Protein AF-A0A349VKF0-F1 (afdb_monomer)

pLDDT: mean 72.33, std 15.46, range [43.78, 94.38]

Sequence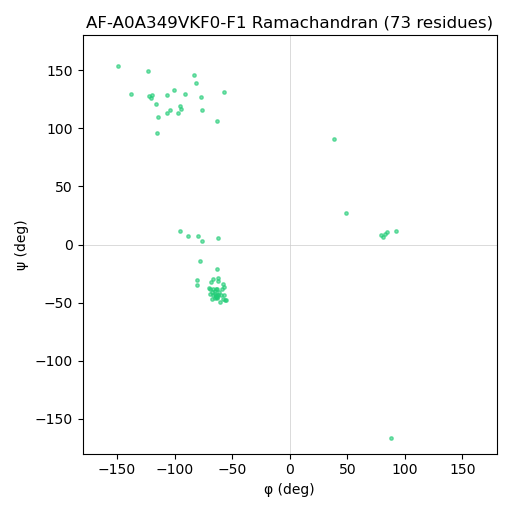 (75 aa):
MLVACDYGPVGNGRQIELAVAGMVAAGHRVCVVLLSSGGGLATRLQAVGATVCVVNERSAVRVLVTFHVAKIIGN

Structure (mmCIF, N/CA/C/O backbone):
data_AF-A0A349VKF0-F1
#
_entry.id   AF-A0A349VKF0-F1
#
loop_
_atom_site.group_PDB
_atom_site.id
_atom_site.type_symbol
_atom_site.label_atom_id
_atom_site.label_alt_id
_atom_site.label_comp_id
_atom_site.label_asym_id
_atom_site.label_entity_id
_atom_site.label_seq_id
_atom_site.pdbx_PDB_ins_code
_atom_site.Cartn_x
_atom_site.Cartn_y
_atom_site.Cartn_z
_atom_site.occupancy
_atom_site.B_iso_or_equiv
_atom_site.auth_seq_i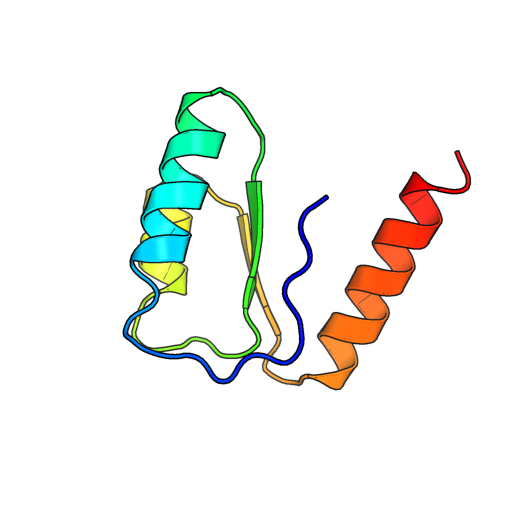d
_atom_site.auth_comp_id
_atom_site.auth_asym_id
_atom_site.auth_atom_id
_atom_site.pdbx_PDB_model_num
ATOM 1 N N . MET A 1 1 ? -9.155 -10.589 3.262 1.00 47.00 1 MET A N 1
ATOM 2 C CA . MET A 1 1 ? -7.775 -10.789 2.773 1.00 47.00 1 MET A CA 1
ATOM 3 C C . MET A 1 1 ? -7.796 -10.726 1.252 1.00 47.00 1 MET A C 1
ATOM 5 O O . MET A 1 1 ? -8.500 -11.529 0.660 1.00 47.00 1 MET A O 1
ATOM 9 N N . LEU A 1 2 ? -7.116 -9.753 0.633 1.00 48.25 2 LEU A N 1
ATOM 10 C CA . LEU A 1 2 ? -7.078 -9.589 -0.826 1.00 48.25 2 LEU A CA 1
ATOM 11 C C . LEU A 1 2 ? -5.701 -10.023 -1.338 1.00 48.25 2 LEU A C 1
ATOM 13 O O . LEU A 1 2 ? -4.696 -9.399 -1.009 1.00 48.25 2 LEU A O 1
ATOM 17 N N . VAL A 1 3 ? -5.661 -11.118 -2.096 1.00 51.44 3 VAL A N 1
ATOM 18 C CA . VAL A 1 3 ? -4.437 -11.657 -2.700 1.00 51.44 3 VAL A CA 1
ATOM 19 C C . VAL A 1 3 ? -4.584 -11.538 -4.208 1.00 51.44 3 VAL A C 1
ATOM 21 O O . VAL A 1 3 ? -5.387 -12.243 -4.809 1.00 51.44 3 VAL A O 1
ATOM 24 N N . ALA A 1 4 ? -3.817 -10.639 -4.819 1.00 53.16 4 ALA A N 1
ATOM 25 C CA . ALA A 1 4 ? -3.669 -10.591 -6.266 1.00 53.16 4 ALA A CA 1
ATOM 26 C C . ALA A 1 4 ? -2.380 -11.334 -6.633 1.00 53.16 4 ALA A C 1
ATOM 28 O O . ALA A 1 4 ? -1.283 -10.914 -6.266 1.00 53.16 4 ALA A O 1
ATOM 29 N N . CYS A 1 5 ? -2.510 -12.463 -7.322 1.00 50.31 5 CYS A N 1
ATOM 30 C CA . CYS A 1 5 ? -1.401 -13.206 -7.911 1.00 50.31 5 CYS A CA 1
ATOM 31 C C . CYS A 1 5 ? -1.668 -13.360 -9.414 1.00 50.31 5 CYS A C 1
ATOM 33 O O . CYS A 1 5 ? -2.819 -13.402 -9.832 1.00 50.31 5 CYS A O 1
ATOM 35 N N . ASP A 1 6 ? -0.597 -13.411 -10.206 1.00 48.47 6 ASP A N 1
ATOM 36 C CA . ASP A 1 6 ? -0.601 -13.768 -11.635 1.00 48.47 6 ASP A CA 1
ATOM 37 C C . ASP A 1 6 ? -1.037 -12.709 -12.673 1.00 48.47 6 ASP A C 1
ATOM 39 O O . ASP A 1 6 ? -1.044 -13.004 -13.866 1.00 48.47 6 ASP A O 1
ATOM 43 N N . TYR A 1 7 ? -1.242 -11.444 -12.292 1.00 53.97 7 TYR A N 1
ATOM 44 C CA . TYR A 1 7 ? -1.374 -10.352 -13.271 1.00 53.97 7 TYR A CA 1
ATOM 45 C C . TYR A 1 7 ? -0.015 -9.707 -13.567 1.00 53.97 7 TYR A C 1
ATOM 47 O O . TYR A 1 7 ? 0.724 -9.337 -12.652 1.00 53.97 7 TYR A O 1
ATOM 55 N N . GLY A 1 8 ? 0.330 -9.574 -14.853 1.00 52.25 8 GLY A N 1
ATOM 56 C CA . GLY A 1 8 ? 1.451 -8.729 -15.265 1.00 52.25 8 GLY A CA 1
ATOM 57 C C . GLY A 1 8 ? 1.202 -7.305 -14.757 1.00 52.25 8 GLY A C 1
ATOM 58 O O . GLY A 1 8 ? 0.080 -6.818 -14.909 1.00 52.25 8 GLY A O 1
ATOM 59 N N . PRO A 1 9 ? 2.174 -6.642 -14.109 1.00 57.94 9 PRO A N 1
ATOM 60 C CA . PRO A 1 9 ? 1.963 -5.288 -13.621 1.00 57.94 9 PRO A CA 1
ATOM 61 C C . PRO A 1 9 ? 1.708 -4.367 -14.820 1.00 57.94 9 PRO A C 1
ATOM 63 O O . PRO A 1 9 ? 2.621 -4.068 -15.585 1.00 57.94 9 PRO A O 1
ATOM 66 N N . VAL A 1 10 ? 0.459 -3.941 -15.005 1.00 52.34 10 VAL A N 1
ATOM 67 C CA . VAL A 1 10 ? 0.095 -2.939 -16.009 1.00 52.34 10 VAL A CA 1
ATOM 68 C C . VAL A 1 10 ? 0.086 -1.575 -15.323 1.00 52.34 10 VAL A C 1
ATOM 70 O O . VAL A 1 10 ? -0.699 -1.328 -14.409 1.00 52.34 10 VAL A O 1
ATOM 73 N N . GLY A 1 11 ? 0.974 -0.682 -15.760 1.00 66.94 11 GLY A N 1
ATOM 74 C CA . GLY A 1 11 ? 1.072 0.686 -15.249 1.00 66.94 11 GLY A CA 1
ATOM 75 C C . GLY A 1 11 ? 1.987 0.855 -14.028 1.00 66.94 11 GLY A C 1
ATOM 76 O O . GLY A 1 11 ? 2.797 -0.001 -13.692 1.00 66.94 11 GLY A O 1
ATOM 77 N N . ASN A 1 12 ? 1.886 2.012 -13.372 1.00 76.12 12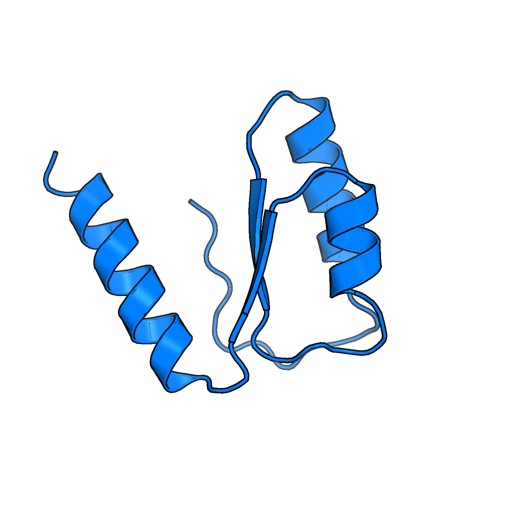 ASN A N 1
ATOM 78 C CA . ASN A 1 12 ? 2.825 2.471 -12.335 1.00 76.12 12 ASN A CA 1
ATOM 79 C C . ASN A 1 12 ? 2.392 2.152 -10.888 1.00 76.12 12 ASN A C 1
ATOM 81 O O . ASN A 1 12 ? 2.956 2.715 -9.948 1.00 76.12 12 ASN A O 1
ATOM 85 N N . GLY A 1 13 ? 1.370 1.305 -10.705 1.00 79.00 13 GLY A N 1
ATOM 86 C CA . GLY A 1 13 ? 0.851 0.916 -9.388 1.00 79.00 13 GLY A CA 1
ATOM 87 C C . GLY A 1 13 ? -0.108 1.912 -8.721 1.00 79.00 13 GLY A C 1
ATOM 88 O O . GLY A 1 13 ? -0.522 1.671 -7.589 1.00 79.00 13 GLY A O 1
ATOM 89 N N . ARG A 1 14 ? -0.530 2.992 -9.399 1.00 83.50 14 ARG A N 1
ATOM 90 C CA . ARG A 1 14 ? -1.397 4.034 -8.809 1.00 83.50 14 ARG A CA 1
ATOM 91 C C . ARG A 1 14 ? -2.733 3.520 -8.261 1.00 83.50 14 ARG A C 1
ATOM 93 O O . ARG A 1 14 ? -3.223 4.037 -7.264 1.00 83.50 14 ARG A O 1
ATOM 100 N N . GLN A 1 15 ? -3.321 2.503 -8.887 1.00 84.19 15 GLN A N 1
ATOM 101 C CA . GLN A 1 15 ? -4.555 1.882 -8.390 1.00 84.19 15 GLN A CA 1
ATOM 102 C C . GLN A 1 15 ? -4.347 1.218 -7.022 1.00 84.19 15 GLN A C 1
ATOM 104 O O . GLN A 1 15 ? -5.206 1.321 -6.150 1.00 84.19 15 GLN A O 1
ATOM 109 N N . ILE A 1 16 ? -3.182 0.593 -6.815 1.00 84.31 16 ILE A N 1
ATOM 110 C CA . ILE A 1 16 ? -2.812 -0.024 -5.538 1.00 84.31 16 ILE A CA 1
ATOM 111 C C . ILE A 1 16 ? -2.632 1.068 -4.482 1.00 84.31 16 ILE A C 1
ATOM 113 O O . ILE A 1 16 ? -3.156 0.931 -3.384 1.00 84.31 16 ILE A O 1
ATOM 117 N N . GLU A 1 17 ? -1.966 2.176 -4.820 1.00 87.75 17 GLU A N 1
ATOM 118 C CA . GLU A 1 17 ? -1.826 3.322 -3.907 1.00 87.75 17 GLU A CA 1
ATOM 119 C C . GLU A 1 17 ? -3.182 3.857 -3.439 1.00 87.75 17 GLU A C 1
ATOM 121 O O . GLU A 1 17 ? -3.378 4.045 -2.242 1.00 87.75 17 GLU A O 1
ATOM 126 N N . LEU A 1 18 ? -4.126 4.066 -4.364 1.00 89.50 18 LEU A N 1
ATOM 127 C CA . LEU A 1 18 ? -5.461 4.574 -4.035 1.00 89.50 18 LEU A CA 1
ATOM 128 C C . LEU A 1 18 ? -6.243 3.601 -3.146 1.00 89.50 18 LEU A C 1
ATOM 130 O O . LEU A 1 18 ? -6.843 4.023 -2.158 1.00 89.50 18 LEU A O 1
ATOM 134 N N . ALA A 1 19 ? -6.207 2.304 -3.461 1.00 87.94 19 ALA A N 1
ATOM 135 C CA . ALA A 1 19 ? -6.873 1.286 -2.654 1.00 87.94 19 ALA A CA 1
ATOM 136 C C . ALA A 1 19 ? -6.284 1.212 -1.237 1.00 87.94 19 ALA A C 1
ATOM 138 O O . ALA A 1 19 ? -7.020 1.179 -0.252 1.00 87.94 19 ALA A O 1
ATOM 139 N N . VAL A 1 20 ? -4.954 1.225 -1.126 1.00 89.56 20 VAL A N 1
ATOM 140 C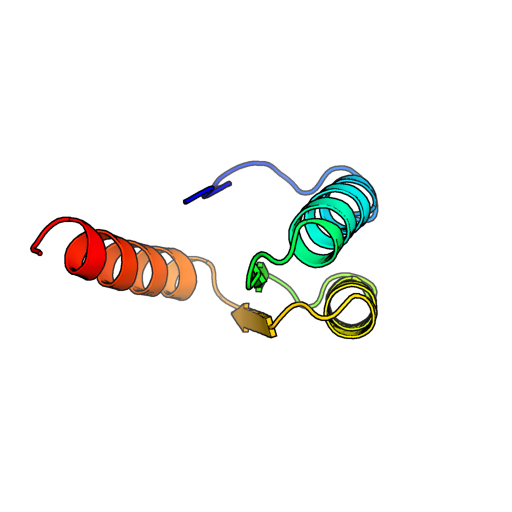 CA . VAL A 1 20 ? -4.246 1.187 0.158 1.00 89.56 20 VAL A CA 1
ATOM 141 C C . VAL A 1 20 ? -4.532 2.436 0.982 1.00 89.56 20 VAL A C 1
ATOM 143 O O . VAL A 1 20 ? -4.868 2.307 2.156 1.00 89.56 20 VAL A O 1
ATOM 146 N N . ALA A 1 21 ? -4.479 3.622 0.375 1.00 91.44 21 ALA A N 1
ATOM 147 C CA . ALA A 1 21 ? -4.803 4.872 1.054 1.00 91.44 21 ALA A CA 1
ATOM 148 C C . ALA A 1 21 ? -6.244 4.873 1.588 1.00 91.44 21 ALA A C 1
ATOM 150 O O . ALA A 1 21 ? -6.464 5.247 2.736 1.00 91.44 21 ALA A O 1
ATOM 151 N N . GLY A 1 22 ? -7.213 4.395 0.799 1.00 92.44 22 GLY A N 1
ATOM 152 C CA . GLY A 1 22 ? -8.603 4.264 1.242 1.00 92.44 22 GLY A CA 1
ATOM 153 C C . GLY A 1 22 ? -8.764 3.301 2.422 1.00 92.44 22 GLY A C 1
ATOM 154 O O . GLY A 1 22 ? -9.447 3.620 3.391 1.00 92.44 22 GLY A O 1
ATOM 155 N N . MET A 1 23 ? -8.088 2.149 2.384 1.00 89.56 23 MET A N 1
ATOM 156 C CA . MET A 1 23 ? -8.115 1.184 3.489 1.00 89.56 23 MET A CA 1
ATOM 157 C C . MET A 1 23 ? -7.474 1.740 4.766 1.00 89.56 23 MET A C 1
ATOM 159 O O . MET A 1 23 ? -8.034 1.563 5.847 1.00 89.56 23 MET A O 1
ATOM 163 N N . VAL A 1 24 ? -6.337 2.433 4.655 1.00 92.31 24 VAL A N 1
ATOM 164 C CA . VAL A 1 24 ? -5.693 3.087 5.806 1.00 92.31 24 VAL A CA 1
ATOM 165 C C . VAL A 1 24 ? -6.584 4.196 6.367 1.00 92.31 24 VAL A C 1
ATOM 167 O O . VAL A 1 24 ? -6.776 4.260 7.578 1.00 92.31 24 VAL A O 1
ATOM 170 N N . ALA A 1 25 ? -7.186 5.027 5.510 1.00 93.56 25 ALA A N 1
ATOM 171 C CA . ALA A 1 25 ? -8.110 6.083 5.928 1.00 93.56 25 ALA A CA 1
ATOM 172 C C . ALA A 1 25 ? -9.363 5.532 6.632 1.00 93.56 25 ALA A C 1
ATOM 174 O O . ALA A 1 25 ? -9.885 6.164 7.545 1.00 93.56 25 ALA A O 1
ATOM 175 N N . ALA A 1 26 ? -9.810 4.331 6.259 1.00 94.38 26 ALA A N 1
ATOM 176 C CA . ALA A 1 26 ? -10.881 3.608 6.941 1.00 94.38 26 ALA A CA 1
ATOM 177 C C . ALA A 1 26 ? -10.440 2.944 8.268 1.00 94.38 26 ALA A C 1
ATOM 179 O O . ALA A 1 26 ? -11.234 2.258 8.907 1.00 94.38 26 ALA A O 1
ATOM 180 N N . GLY A 1 27 ? -9.187 3.131 8.696 1.00 91.88 27 GLY A N 1
ATOM 181 C CA . GLY A 1 27 ? -8.651 2.600 9.951 1.00 91.88 27 GLY A CA 1
ATOM 182 C C . GLY A 1 27 ? -8.150 1.157 9.867 1.00 91.88 27 GLY A C 1
ATOM 183 O O . GLY A 1 27 ? -7.849 0.549 10.895 1.00 91.88 27 GLY A O 1
ATOM 184 N N . HIS A 1 28 ? -8.038 0.581 8.667 1.00 87.12 28 HIS A N 1
ATOM 185 C CA . HIS A 1 28 ? -7.503 -0.766 8.510 1.00 87.12 28 HIS A CA 1
ATOM 186 C C . HIS A 1 28 ? -5.974 -0.769 8.528 1.00 87.12 28 HIS A C 1
ATOM 188 O O . HIS A 1 28 ? -5.310 0.043 7.884 1.00 87.12 28 HIS A O 1
ATOM 194 N N . ARG A 1 29 ? -5.395 -1.766 9.202 1.00 85.81 29 ARG A N 1
ATOM 195 C CA . ARG A 1 29 ? -3.964 -2.056 9.096 1.00 85.81 29 ARG A CA 1
ATOM 196 C C . ARG A 1 29 ? -3.691 -2.770 7.774 1.00 85.81 29 ARG A C 1
ATOM 198 O O . ARG A 1 29 ? -4.144 -3.895 7.573 1.00 85.81 29 ARG A O 1
ATOM 205 N N . VAL A 1 30 ? -2.926 -2.130 6.893 1.00 83.56 30 VAL A N 1
ATOM 206 C CA . VAL A 1 30 ? -2.629 -2.656 5.555 1.00 83.56 30 VAL A CA 1
ATOM 207 C C . VAL A 1 30 ? -1.192 -3.163 5.477 1.00 83.56 30 VAL A C 1
ATOM 209 O O . VAL A 1 30 ? -0.248 -2.448 5.814 1.00 83.56 30 VAL A O 1
ATOM 212 N N . CYS A 1 31 ? -1.030 -4.401 5.008 1.00 83.88 31 CYS A N 1
ATOM 213 C CA . CYS A 1 31 ? 0.264 -5.001 4.706 1.00 83.88 31 CYS A CA 1
ATOM 214 C C . CYS A 1 31 ? 0.307 -5.370 3.220 1.00 83.88 31 CYS A C 1
ATOM 216 O O . CYS A 1 31 ? -0.610 -6.024 2.722 1.00 83.88 31 CYS A O 1
ATOM 218 N N . VAL A 1 32 ? 1.348 -4.938 2.513 1.00 79.88 32 VAL A N 1
ATOM 219 C CA . VAL A 1 32 ? 1.516 -5.154 1.075 1.00 79.88 32 VAL A CA 1
ATOM 220 C C . VAL A 1 32 ? 2.802 -5.925 0.830 1.00 79.88 32 VAL A C 1
ATOM 222 O O . VAL A 1 32 ? 3.880 -5.509 1.249 1.00 79.88 32 VAL A O 1
ATOM 225 N N . VAL A 1 33 ? 2.691 -7.035 0.108 1.00 78.50 33 VAL A N 1
ATOM 226 C CA . VAL A 1 33 ? 3.845 -7.815 -0.337 1.00 78.50 33 VAL A CA 1
ATOM 227 C C . VAL A 1 33 ? 4.063 -7.546 -1.820 1.00 78.50 33 VAL A C 1
ATOM 229 O O . VAL A 1 33 ? 3.203 -7.846 -2.645 1.00 78.50 33 VAL A O 1
ATOM 232 N N . LEU A 1 34 ? 5.203 -6.951 -2.157 1.00 75.44 34 LEU A N 1
ATOM 233 C CA . LEU A 1 34 ? 5.588 -6.640 -3.527 1.00 75.44 34 LEU A CA 1
ATOM 234 C C . LEU A 1 34 ? 6.581 -7.681 -4.037 1.00 75.44 34 LEU A C 1
ATOM 236 O O . LEU A 1 34 ? 7.568 -7.981 -3.376 1.00 75.44 34 LEU A O 1
ATOM 240 N N . LEU A 1 35 ? 6.344 -8.191 -5.242 1.00 73.62 35 LEU A N 1
ATOM 241 C CA . LEU A 1 35 ? 7.221 -9.159 -5.913 1.00 73.62 35 LEU A CA 1
ATOM 242 C C . LEU A 1 35 ? 8.477 -8.537 -6.540 1.00 73.62 35 LEU A C 1
ATOM 244 O O . LEU A 1 35 ? 9.401 -9.237 -6.938 1.00 73.62 35 LEU A O 1
ATOM 248 N N . SER A 1 36 ? 8.495 -7.214 -6.671 1.00 69.31 36 SER A N 1
ATOM 249 C CA . SER A 1 36 ? 9.664 -6.440 -7.076 1.00 69.31 36 SER A CA 1
ATOM 250 C C . SER A 1 36 ? 9.593 -5.072 -6.409 1.00 69.31 36 SER A C 1
ATOM 252 O O . SER A 1 36 ? 8.503 -4.587 -6.098 1.00 69.31 36 SER A O 1
ATOM 254 N N . SER A 1 37 ? 10.743 -4.433 -6.198 1.00 64.12 37 SER A N 1
ATOM 255 C CA . SER A 1 37 ? 10.809 -3.086 -5.615 1.00 64.12 37 SER A CA 1
ATOM 256 C C . SER A 1 37 ? 10.129 -2.020 -6.486 1.00 64.12 37 SER A C 1
ATOM 258 O O . SER A 1 37 ? 9.738 -0.980 -5.959 1.00 64.12 37 SER A O 1
ATOM 260 N N . GLY A 1 38 ? 9.964 -2.299 -7.788 1.00 63.62 38 GLY A N 1
ATOM 261 C CA . GLY A 1 38 ? 9.100 -1.606 -8.746 1.00 63.62 38 GLY A CA 1
ATOM 262 C C . GLY A 1 38 ? 9.036 -0.083 -8.602 1.00 63.62 38 GLY A C 1
ATOM 263 O O . GLY A 1 38 ? 8.159 0.427 -7.911 1.00 63.62 38 GLY A O 1
ATOM 264 N N . GLY A 1 39 ? 9.915 0.651 -9.296 1.00 71.44 39 GLY A N 1
ATOM 265 C CA . GLY A 1 39 ? 9.730 2.070 -9.660 1.00 71.44 39 GLY A CA 1
ATOM 266 C C . GLY A 1 39 ? 9.302 3.052 -8.554 1.00 71.44 39 GLY A C 1
ATOM 267 O O . GLY A 1 39 ? 8.620 4.028 -8.855 1.00 71.44 39 GLY A O 1
ATOM 268 N N . GLY A 1 40 ? 9.627 2.796 -7.282 1.00 83.38 40 GLY A N 1
ATOM 269 C CA . GLY A 1 40 ? 9.247 3.659 -6.151 1.00 83.38 40 GLY A CA 1
ATOM 270 C C . GLY A 1 40 ? 7.832 3.434 -5.598 1.00 83.38 40 GLY A C 1
ATOM 271 O O . GLY A 1 40 ? 7.367 4.202 -4.756 1.00 83.38 40 GLY A O 1
ATOM 272 N N . LEU A 1 41 ? 7.121 2.387 -6.033 1.00 84.31 41 LEU A N 1
ATOM 273 C CA . LEU A 1 41 ? 5.813 2.020 -5.478 1.00 84.31 41 LEU A CA 1
ATOM 274 C C . LEU A 1 41 ? 5.908 1.662 -3.987 1.00 84.31 41 LEU A C 1
ATOM 276 O O . LEU A 1 41 ? 5.069 2.101 -3.207 1.00 84.31 41 LEU A O 1
ATOM 280 N N . ALA A 1 42 ? 6.947 0.929 -3.576 1.00 85.62 42 ALA A N 1
ATOM 281 C CA . ALA A 1 42 ? 7.158 0.568 -2.172 1.00 85.62 42 ALA A CA 1
ATOM 282 C C . ALA A 1 42 ? 7.206 1.804 -1.258 1.00 85.62 42 ALA A C 1
ATOM 284 O O . ALA A 1 42 ? 6.495 1.866 -0.258 1.00 85.62 42 ALA A O 1
ATOM 285 N N . THR A 1 43 ? 7.978 2.820 -1.651 1.00 88.31 43 THR A N 1
ATOM 286 C CA . THR A 1 43 ? 8.107 4.084 -0.916 1.00 88.31 43 THR A CA 1
ATOM 287 C C . THR A 1 43 ? 6.778 4.831 -0.844 1.00 88.31 43 THR A C 1
ATOM 289 O O . THR A 1 43 ? 6.397 5.308 0.221 1.00 88.31 43 THR A O 1
ATOM 292 N N . ARG A 1 44 ? 6.032 4.892 -1.956 1.00 90.06 44 ARG A N 1
ATOM 293 C CA . ARG A 1 44 ? 4.711 5.541 -1.994 1.00 90.06 44 ARG A CA 1
ATOM 294 C C . ARG A 1 44 ? 3.696 4.842 -1.089 1.00 90.06 44 ARG A C 1
ATOM 296 O O . ARG A 1 44 ? 2.927 5.512 -0.410 1.00 90.06 44 ARG A O 1
ATOM 303 N N . LEU A 1 45 ? 3.729 3.512 -1.026 1.00 89.44 45 LEU A N 1
ATOM 304 C CA . LEU A 1 45 ? 2.863 2.721 -0.150 1.00 89.44 45 LEU A CA 1
ATOM 305 C C . LEU A 1 45 ? 3.225 2.866 1.337 1.00 89.44 45 LEU A C 1
ATOM 307 O O . LEU A 1 45 ? 2.336 2.953 2.181 1.00 89.44 45 LEU A O 1
ATOM 311 N N . GLN A 1 46 ? 4.514 2.949 1.665 1.00 89.62 46 GLN A N 1
ATOM 312 C CA . GLN A 1 46 ? 4.957 3.248 3.031 1.00 89.62 46 GLN A CA 1
ATOM 313 C C . GLN A 1 46 ? 4.534 4.658 3.465 1.00 89.62 46 GLN A C 1
ATOM 315 O O . GLN A 1 46 ? 4.075 4.837 4.590 1.00 89.62 46 GLN A O 1
ATOM 320 N N . ALA A 1 47 ? 4.615 5.644 2.564 1.00 92.12 47 ALA A N 1
ATOM 321 C CA . ALA A 1 47 ? 4.220 7.025 2.846 1.00 92.12 47 ALA A CA 1
ATOM 322 C C . ALA A 1 47 ? 2.727 7.175 3.190 1.00 92.12 47 ALA A C 1
ATOM 324 O O . ALA A 1 47 ? 2.365 8.065 3.953 1.00 92.12 47 ALA A O 1
ATOM 325 N N . VAL A 1 48 ? 1.864 6.292 2.672 1.00 91.94 48 VAL A N 1
ATOM 326 C CA . VAL A 1 48 ? 0.430 6.258 3.018 1.00 91.94 48 VAL A CA 1
ATOM 327 C C . VAL A 1 48 ? 0.120 5.389 4.244 1.00 91.94 48 VAL A C 1
ATOM 329 O O . VAL A 1 48 ? -1.047 5.175 4.550 1.00 91.94 48 VAL A O 1
ATOM 332 N N . GLY A 1 49 ? 1.135 4.889 4.957 1.00 88.88 49 GLY A N 1
ATOM 333 C CA . GLY A 1 49 ? 0.972 4.168 6.224 1.00 88.88 49 GLY A CA 1
ATOM 334 C C . GLY A 1 49 ? 0.842 2.647 6.108 1.00 88.88 49 GLY A C 1
ATOM 335 O O . GLY A 1 49 ? 0.512 1.988 7.095 1.00 88.88 49 GLY A O 1
ATOM 336 N N . ALA A 1 50 ? 1.107 2.056 4.939 1.00 88.38 50 ALA A N 1
ATOM 337 C CA . ALA A 1 50 ? 1.123 0.603 4.800 1.00 88.38 50 ALA A CA 1
ATOM 338 C C . ALA A 1 50 ? 2.464 -0.005 5.230 1.00 88.38 50 ALA A C 1
ATOM 340 O O . ALA A 1 50 ? 3.538 0.545 4.987 1.00 88.38 50 ALA A O 1
ATOM 341 N N . THR A 1 51 ? 2.412 -1.204 5.809 1.00 86.88 51 THR A N 1
ATOM 342 C CA . THR A 1 51 ? 3.608 -2.043 5.962 1.00 86.88 51 THR A CA 1
ATOM 343 C C . THR A 1 51 ? 3.917 -2.687 4.617 1.00 86.88 51 THR A C 1
ATOM 345 O O . THR A 1 51 ? 3.037 -3.309 4.028 1.00 86.88 51 THR A O 1
ATOM 348 N N . VAL A 1 52 ? 5.145 -2.545 4.113 1.00 84.06 52 VAL A N 1
ATOM 349 C CA . VAL A 1 52 ? 5.523 -3.070 2.792 1.00 84.06 52 VAL A CA 1
ATOM 350 C C . VAL A 1 52 ? 6.693 -4.033 2.914 1.00 84.06 52 VAL A C 1
ATOM 352 O O . VAL A 1 52 ? 7.738 -3.671 3.452 1.00 84.06 52 VAL A O 1
ATOM 355 N N . CYS A 1 53 ? 6.535 -5.230 2.356 1.00 80.75 53 CYS A N 1
ATOM 356 C CA . CYS A 1 53 ? 7.591 -6.229 2.233 1.00 80.75 53 CYS A CA 1
ATOM 357 C C . CYS A 1 53 ? 7.884 -6.472 0.755 1.00 80.75 53 CYS A C 1
ATOM 359 O O . CYS A 1 53 ? 6.995 -6.872 0.007 1.00 80.75 53 CYS A O 1
ATOM 361 N N . VAL A 1 54 ? 9.125 -6.249 0.326 1.00 76.19 54 VAL A N 1
ATOM 362 C CA . VAL A 1 54 ? 9.554 -6.587 -1.034 1.00 76.19 54 VAL A CA 1
ATOM 363 C C . VAL A 1 54 ? 10.205 -7.960 -1.002 1.00 76.19 54 VAL A C 1
ATOM 365 O O . VAL A 1 54 ? 11.199 -8.171 -0.313 1.00 76.19 54 VAL A O 1
ATOM 368 N N . VAL A 1 55 ? 9.634 -8.893 -1.744 1.00 71.50 55 VAL A N 1
ATOM 369 C CA . VAL A 1 55 ? 10.093 -10.268 -1.845 1.00 71.50 55 VAL A CA 1
ATOM 370 C C . VAL A 1 55 ? 10.525 -10.447 -3.293 1.00 71.50 55 VAL A C 1
ATOM 372 O O . VAL A 1 55 ? 9.695 -10.662 -4.169 1.00 71.50 55 VAL A O 1
ATOM 375 N N . ASN A 1 56 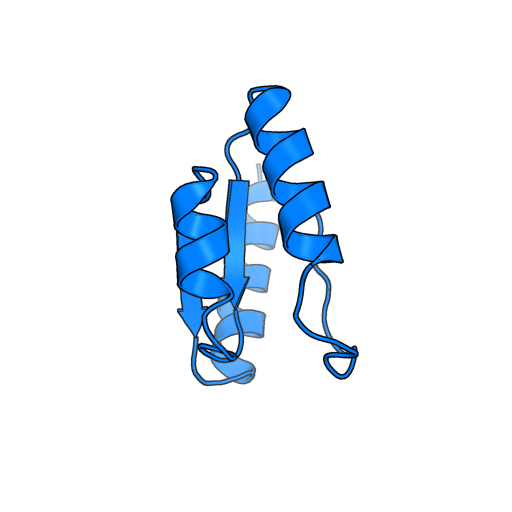? 11.827 -10.290 -3.544 1.00 65.75 56 ASN A N 1
ATOM 376 C CA . ASN A 1 56 ? 12.448 -10.295 -4.879 1.00 65.75 56 ASN A CA 1
ATOM 377 C C . ASN A 1 56 ? 12.296 -11.631 -5.648 1.00 65.75 56 ASN A C 1
ATOM 379 O O . ASN A 1 56 ? 12.851 -11.775 -6.732 1.00 65.75 56 ASN A O 1
ATOM 383 N N . GLU A 1 57 ? 11.546 -12.602 -5.111 1.00 61.53 57 GLU A N 1
ATOM 384 C CA . GLU A 1 57 ? 11.284 -13.907 -5.716 1.00 61.53 57 GLU A CA 1
ATOM 385 C C . GLU A 1 57 ? 9.813 -14.333 -5.552 1.00 61.53 57 GLU A C 1
ATOM 387 O O . GLU A 1 57 ? 9.258 -14.363 -4.450 1.00 61.53 57 GLU A O 1
ATOM 392 N N . ARG A 1 58 ? 9.180 -14.742 -6.663 1.00 55.62 58 ARG A N 1
AT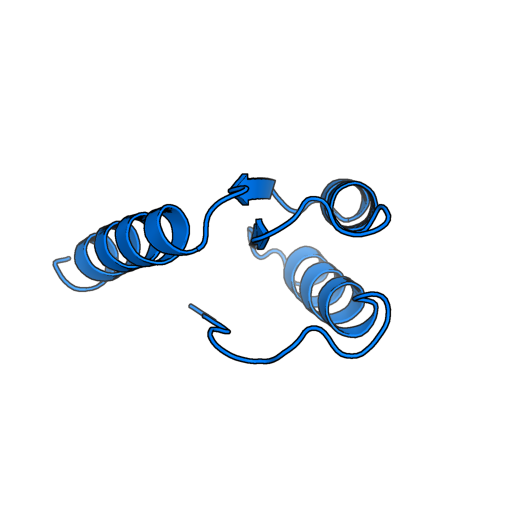OM 393 C CA . ARG A 1 58 ? 7.773 -15.200 -6.717 1.00 55.62 58 ARG A CA 1
ATOM 394 C C . ARG A 1 58 ? 7.458 -16.377 -5.798 1.00 55.62 58 ARG A C 1
ATOM 396 O O . ARG A 1 58 ? 6.367 -16.425 -5.227 1.00 55.62 58 ARG A O 1
ATOM 403 N N . SER A 1 59 ? 8.395 -17.307 -5.647 1.00 53.53 59 SER A N 1
ATOM 404 C CA . SER A 1 59 ? 8.196 -18.524 -4.854 1.00 53.53 59 SER A CA 1
ATOM 405 C C . SER A 1 59 ? 8.028 -18.224 -3.364 1.00 53.53 59 SER A C 1
A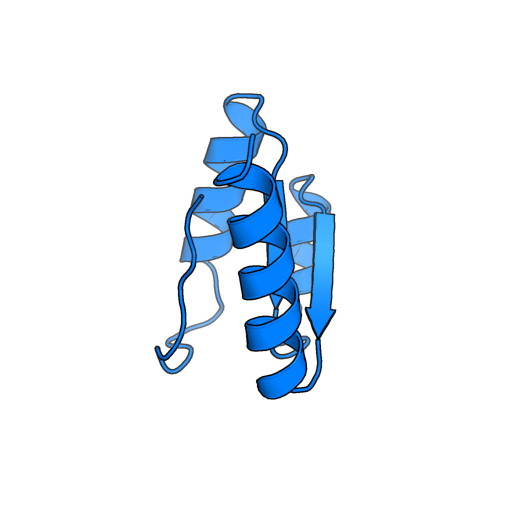TOM 407 O O . SER A 1 59 ? 7.167 -18.812 -2.712 1.00 53.53 59 SER A O 1
ATOM 409 N N . ALA A 1 60 ? 8.772 -17.249 -2.838 1.00 56.72 60 ALA A N 1
ATOM 410 C CA . ALA A 1 60 ? 8.708 -16.877 -1.429 1.00 56.72 60 ALA A CA 1
ATOM 411 C C . ALA A 1 60 ? 7.370 -16.211 -1.052 1.00 56.72 60 ALA A C 1
ATOM 413 O O . ALA A 1 60 ? 6.859 -16.446 0.041 1.00 56.72 60 ALA A O 1
ATOM 414 N N . VAL A 1 61 ? 6.737 -15.461 -1.966 1.00 57.22 61 VAL A N 1
ATOM 415 C CA . VAL A 1 61 ? 5.411 -14.862 -1.716 1.00 57.22 61 VAL A CA 1
ATOM 416 C C . VAL A 1 61 ? 4.312 -15.913 -1.656 1.00 57.22 61 VAL A C 1
ATOM 418 O O . VAL A 1 61 ? 3.483 -15.850 -0.751 1.00 57.22 61 VAL A O 1
ATOM 421 N N . ARG A 1 62 ? 4.310 -16.904 -2.562 1.00 56.66 62 ARG A N 1
ATOM 422 C CA . ARG A 1 62 ? 3.323 -17.996 -2.506 1.00 56.66 62 ARG A CA 1
ATOM 423 C C . ARG A 1 62 ? 3.397 -18.730 -1.168 1.00 56.66 62 ARG A C 1
ATOM 425 O O . ARG A 1 62 ? 2.370 -18.887 -0.523 1.00 56.66 62 ARG A O 1
ATOM 432 N N . VAL A 1 63 ? 4.595 -19.088 -0.707 1.00 55.62 63 VAL A N 1
ATOM 433 C CA . VAL A 1 63 ? 4.775 -19.800 0.571 1.00 55.62 63 VAL A CA 1
ATOM 434 C C . VAL A 1 63 ? 4.349 -18.945 1.771 1.00 55.62 63 VAL A C 1
ATOM 436 O O . VAL A 1 63 ? 3.605 -19.422 2.627 1.00 55.62 63 VAL A O 1
ATOM 439 N N . LEU A 1 64 ? 4.763 -17.674 1.825 1.00 58.66 64 LEU A N 1
ATOM 440 C CA . LEU A 1 64 ? 4.462 -16.788 2.954 1.00 58.66 64 LEU A CA 1
ATOM 441 C C . LEU A 1 64 ? 2.963 -16.461 3.052 1.00 58.66 64 LEU A C 1
ATOM 443 O O . LEU A 1 64 ? 2.390 -16.456 4.143 1.00 58.66 64 LEU A O 1
ATOM 447 N N . VAL A 1 65 ? 2.316 -16.219 1.908 1.00 62.03 65 VAL A N 1
ATOM 448 C CA . VAL A 1 65 ? 0.872 -15.972 1.839 1.00 62.03 65 VAL A CA 1
ATOM 449 C C . VAL A 1 65 ? 0.109 -17.236 2.211 1.00 62.03 65 VAL A C 1
ATOM 451 O O . VAL A 1 65 ? -0.769 -17.158 3.062 1.00 62.03 65 VAL A O 1
ATOM 454 N N . THR A 1 66 ? 0.462 -18.405 1.667 1.00 60.44 66 THR A N 1
ATOM 455 C CA . THR A 1 66 ? -0.181 -19.675 2.035 1.00 60.44 66 THR A CA 1
ATOM 456 C C . THR A 1 66 ? -0.073 -19.949 3.535 1.00 60.44 66 THR A C 1
ATOM 458 O O . THR A 1 66 ? -1.075 -20.299 4.154 1.00 60.44 66 THR A O 1
ATOM 461 N N . PHE A 1 67 ? 1.095 -19.724 4.144 1.00 61.94 67 PHE A N 1
ATOM 462 C CA . PHE A 1 67 ? 1.282 -19.900 5.585 1.00 61.94 67 PHE A CA 1
ATOM 463 C C . PHE A 1 67 ? 0.407 -18.945 6.412 1.00 61.94 67 PHE A C 1
ATOM 465 O O . PHE A 1 67 ? -0.261 -19.367 7.358 1.00 61.94 67 PHE A O 1
ATOM 472 N N . HIS A 1 68 ? 0.358 -17.661 6.048 1.00 58.62 68 HIS A N 1
ATOM 473 C CA . HIS A 1 68 ? -0.468 -16.688 6.764 1.00 58.62 68 HIS A CA 1
ATOM 474 C C . HIS A 1 68 ? -1.973 -16.904 6.561 1.00 58.62 68 HIS A C 1
ATOM 476 O O . HIS A 1 68 ? -2.719 -16.776 7.529 1.00 58.62 68 HIS A O 1
ATOM 482 N N . VAL A 1 69 ? -2.420 -17.286 5.359 1.00 57.06 69 VAL A N 1
ATOM 483 C CA . VAL A 1 69 ? -3.816 -17.684 5.095 1.00 57.06 69 VAL A CA 1
ATOM 484 C C . VAL A 1 69 ? -4.186 -18.895 5.946 1.00 57.06 69 VAL A C 1
ATOM 486 O O . VAL A 1 69 ? -5.206 -18.867 6.627 1.00 57.06 69 VAL A O 1
ATOM 489 N N . ALA A 1 70 ? -3.352 -19.939 5.948 1.00 58.28 70 ALA A N 1
ATOM 490 C CA . ALA A 1 70 ? -3.609 -21.156 6.715 1.00 58.28 70 ALA A CA 1
ATOM 491 C C . ALA A 1 70 ? -3.750 -20.864 8.215 1.00 58.28 70 ALA A C 1
ATOM 493 O O . ALA A 1 70 ? -4.636 -21.406 8.868 1.00 58.28 70 ALA A O 1
ATOM 494 N N . LYS A 1 71 ? -2.937 -19.945 8.748 1.00 61.44 71 LYS A N 1
ATOM 495 C CA . LYS A 1 71 ? -3.027 -19.504 10.145 1.00 61.44 71 LYS A CA 1
ATOM 496 C C . LYS A 1 71 ? -4.317 -18.734 10.467 1.00 61.44 71 LYS A C 1
ATOM 498 O O . LYS A 1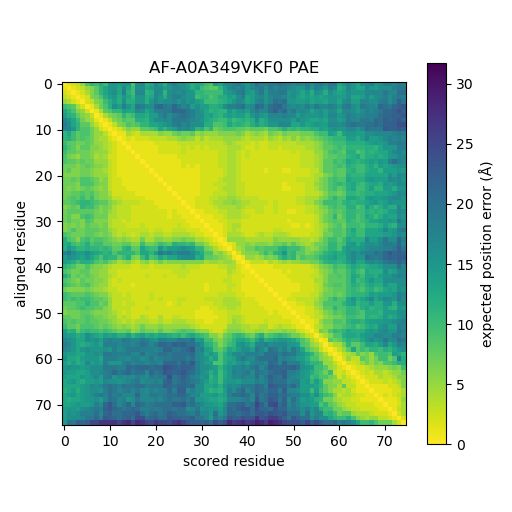 71 ? -4.761 -18.773 11.605 1.00 61.44 71 LYS A O 1
ATOM 503 N N . ILE A 1 72 ? -4.897 -18.034 9.492 1.00 53.91 72 ILE A N 1
ATOM 504 C CA . ILE A 1 72 ? -6.171 -17.314 9.652 1.00 53.91 72 ILE A CA 1
ATOM 505 C C . ILE A 1 72 ? -7.368 -18.268 9.531 1.00 53.91 72 ILE A C 1
ATOM 507 O O . ILE A 1 72 ? -8.362 -18.054 10.206 1.00 53.91 72 ILE A O 1
ATOM 511 N N . ILE A 1 73 ? -7.286 -19.298 8.681 1.00 55.16 73 ILE A N 1
ATOM 512 C CA . ILE A 1 73 ? -8.374 -20.272 8.466 1.00 55.16 73 ILE A CA 1
ATOM 513 C C . ILE A 1 73 ? -8.409 -21.353 9.559 1.00 55.16 73 ILE A C 1
ATOM 515 O O . ILE A 1 73 ? -9.469 -21.888 9.859 1.00 55.16 73 ILE A O 1
ATOM 519 N N . GLY A 1 74 ? -7.257 -21.709 10.132 1.00 53.38 74 GLY A N 1
ATOM 520 C CA . GLY A 1 74 ? -7.147 -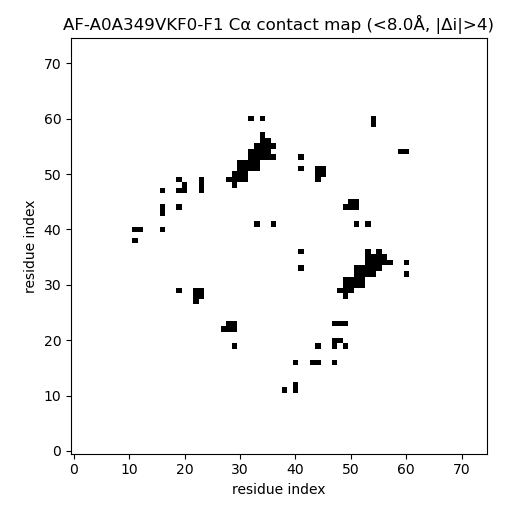22.738 11.172 1.00 53.38 74 GLY A CA 1
ATOM 521 C C . GLY A 1 74 ? -7.520 -22.284 12.590 1.00 53.38 74 GLY A C 1
ATOM 522 O O . GLY A 1 74 ? -7.286 -23.044 13.527 1.00 53.38 74 GLY A O 1
ATOM 523 N N . ASN A 1 75 ? -8.042 -21.067 12.755 1.00 43.78 75 ASN A N 1
ATOM 524 C CA . ASN A 1 75 ? -8.492 -20.478 14.019 1.00 43.78 75 ASN A CA 1
ATOM 525 C C . ASN A 1 75 ? -9.909 -19.916 13.864 1.00 43.78 75 ASN A C 1
ATOM 527 O O . ASN A 1 75 ? -10.523 -19.618 14.911 1.00 43.78 75 ASN A O 1
#

Radius of gyration: 12.69 Å; Cα contacts (8 Å, |Δi|>4): 66; chains: 1; bounding box: 23×30×30 Å

Secondary structure (DSSP, 8-state):
-----S----SSSHHHHHHHHHHHHTT---EEEESS-GGGHHHHHHHTT-EEEE-SSHHHHHHHHHHHHHHHHT-

Mean predicted aligned error: 9.44 Å

Solvent-accessible surface area (backbone atoms only — not comparable to full-atom values): 4680 Å² total; per-residue (Å²): 138,90,82,89,76,92,71,79,87,78,76,83,50,62,68,56,48,52,53,49,39,52,41,37,75,72,70,44,91,48,76,46,79,34,62,50,67,56,97,58,43,54,60,56,39,41,74,52,67,33,48,70,46,69,38,84,42,70,68,60,50,54,54,53,49,51,53,54,50,49,60,62,71,78,104

Nearest PDB structures (foldseek):
  4nav-assembly1_D  TM=5.620E-01  e=3.314E-01  Xanthomonas campestris pv. campestris str. ATCC 33913
  2z67-assembly1_A  TM=5.484E-01  e=4.677E-01  Methanococcus maripaludis S2
  3mmz-assembly1_D-2  TM=5.808E-01  e=1.616E+00  Streptomyces avermitilis MA-4680 = NBRC 14893
  3mmz-assembly1_A  TM=5.742E-01  e=2.444E+00  Streptomyces avermitilis MA-4680 = NBRC 14893
  3ewi-assembly1_A-2  TM=4.506E-01  e=1.315E+00  Mus musculus

Foldseek 3Di:
DDDDPDDDDDDQCVVVLVVLLVCVVVVHAAEEEACACGPCPQVSSVVSPHHYHYNVHPVVVVVVVVVVVCVVVVD